Protein AF-A0A850PR80-F1 (afdb_monomer_lite)

pLDDT: mean 84.58, std 14.35, range [38.44, 96.31]

Foldseek 3Di:
DDDDPPDPPDDDDDDDDDDPLVVVLLVLLQCVQPPRGHPSVLLVVCLVCLVVVNLVSRDRCNVDHNVRSVVCSVPRVVNVVVVD

Radius of gyration: 13.77 Å; chains: 1; bounding box: 28×29×42 Å

Structure (mmCIF, N/CA/C/O backbone):
data_AF-A0A850PR80-F1
#
_entry.id   AF-A0A850PR80-F1
#
loop_
_atom_site.group_PDB
_atom_site.id
_atom_site.type_symbol
_atom_site.label_atom_id
_atom_site.label_alt_id
_atom_site.label_comp_id
_atom_site.label_asym_id
_atom_site.label_entity_id
_atom_site.label_seq_id
_atom_site.pdbx_PDB_ins_code
_atom_site.Cartn_x
_atom_site.Cartn_y
_atom_site.Cartn_z
_atom_site.occupancy
_atom_site.B_iso_or_equiv
_atom_site.auth_seq_id
_atom_site.auth_comp_id
_atom_site.auth_asym_id
_atom_site.auth_atom_id
_atom_site.pdbx_PDB_model_num
ATOM 1 N N . MET A 1 1 ? 16.271 14.635 18.748 1.00 38.44 1 MET A N 1
ATOM 2 C CA . MET A 1 1 ? 16.496 13.727 17.602 1.00 38.44 1 MET A CA 1
ATOM 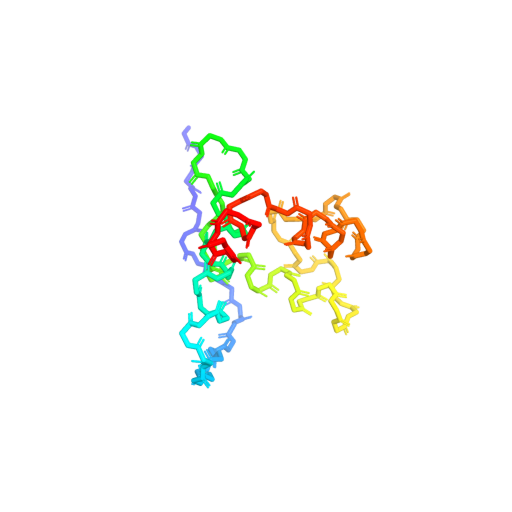3 C C . MET A 1 1 ? 15.688 12.463 17.870 1.00 38.44 1 MET A C 1
ATOM 5 O O . MET A 1 1 ? 16.048 11.721 18.772 1.00 38.44 1 MET A O 1
ATOM 9 N N . ALA A 1 2 ? 14.521 12.293 17.241 1.00 41.66 2 ALA A N 1
ATOM 10 C CA . ALA A 1 2 ? 13.652 11.152 17.533 1.00 41.66 2 ALA A CA 1
ATOM 11 C C . ALA A 1 2 ? 14.237 9.886 16.892 1.00 41.66 2 ALA A C 1
ATOM 13 O O . ALA A 1 2 ? 14.388 9.811 15.673 1.00 41.66 2 ALA A O 1
ATOM 14 N N . ILE A 1 3 ? 14.606 8.914 17.723 1.00 48.16 3 ILE A N 1
ATOM 15 C CA . ILE A 1 3 ? 15.106 7.611 17.289 1.00 48.16 3 ILE A CA 1
ATOM 16 C C . ILE A 1 3 ? 13.921 6.882 16.649 1.00 48.16 3 ILE A C 1
ATOM 18 O O . ILE A 1 3 ? 12.990 6.477 17.343 1.00 48.16 3 ILE A O 1
ATOM 22 N N . ARG A 1 4 ? 13.919 6.745 15.317 1.00 49.84 4 ARG A N 1
ATOM 23 C CA . ARG A 1 4 ? 12.964 5.865 14.633 1.00 49.84 4 ARG A CA 1
ATOM 24 C C . ARG A 1 4 ? 13.246 4.439 15.107 1.00 49.84 4 ARG A C 1
ATOM 26 O O . ARG A 1 4 ? 14.307 3.894 14.820 1.00 49.84 4 ARG A O 1
ATOM 33 N N . SER A 1 5 ? 12.317 3.853 15.860 1.00 46.19 5 SER A N 1
ATOM 34 C CA . SER A 1 5 ? 12.397 2.444 16.241 1.00 46.19 5 SER A CA 1
ATOM 35 C C . SER A 1 5 ? 12.420 1.587 14.975 1.00 46.19 5 SER A C 1
ATOM 37 O O . SER A 1 5 ? 11.481 1.610 14.179 1.00 46.19 5 SER A O 1
ATOM 39 N N . THR A 1 6 ? 13.500 0.829 14.780 1.00 54.06 6 THR A N 1
ATOM 40 C CA . THR A 1 6 ? 13.613 -0.186 13.719 1.00 54.06 6 THR A CA 1
ATOM 41 C C . THR A 1 6 ? 12.804 -1.441 14.042 1.00 54.06 6 THR A C 1
ATOM 43 O O . THR A 1 6 ? 12.702 -2.346 13.212 1.00 54.06 6 THR A O 1
ATOM 46 N N . HIS A 1 7 ? 12.206 -1.512 15.237 1.00 57.59 7 HIS A N 1
ATOM 47 C CA . HIS A 1 7 ? 11.427 -2.658 15.658 1.00 57.59 7 HIS A CA 1
ATOM 48 C C . HIS A 1 7 ? 10.114 -2.705 14.873 1.00 57.59 7 HIS A C 1
ATOM 50 O O . HIS A 1 7 ? 9.224 -1.857 14.999 1.00 57.59 7 HIS A O 1
ATOM 56 N N . LYS A 1 8 ? 9.993 -3.725 14.023 1.00 62.75 8 LYS A N 1
ATOM 57 C CA . LYS A 1 8 ? 8.816 -3.934 13.186 1.00 62.75 8 LYS A CA 1
ATOM 58 C C . LYS A 1 8 ? 7.604 -4.453 13.982 1.00 62.75 8 LYS A C 1
ATOM 60 O O . LYS A 1 8 ? 6.565 -4.627 13.366 1.00 62.75 8 LYS A O 1
ATOM 65 N N . GLY A 1 9 ? 7.675 -4.575 15.309 1.00 72.56 9 GLY A N 1
ATOM 66 C CA . GLY A 1 9 ? 6.584 -5.118 16.127 1.00 72.56 9 GLY A CA 1
ATOM 67 C C . GLY A 1 9 ? 6.3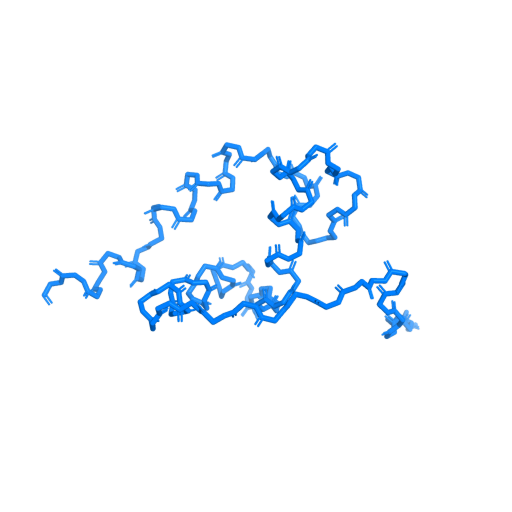41 -6.601 15.837 1.00 72.56 9 GLY A C 1
ATOM 68 O O . GLY A 1 9 ? 7.126 -7.223 15.121 1.00 72.56 9 GLY A O 1
ATOM 69 N N . ASP A 1 10 ? 5.257 -7.148 16.383 1.00 83.56 10 ASP A N 1
ATOM 70 C CA . ASP A 1 10 ? 4.841 -8.530 16.137 1.00 83.56 10 ASP A CA 1
ATOM 71 C C . ASP A 1 10 ? 4.320 -8.677 14.698 1.00 83.56 10 ASP A C 1
ATOM 73 O O . ASP A 1 10 ? 3.238 -8.194 14.358 1.00 83.56 10 ASP A O 1
ATOM 77 N N . ARG A 1 11 ? 5.146 -9.237 13.806 1.00 82.50 11 ARG A N 1
ATOM 78 C CA . ARG A 1 11 ? 4.842 -9.361 12.375 1.00 82.50 11 ARG A CA 1
ATOM 79 C C . ARG A 1 11 ? 5.275 -10.708 11.828 1.00 82.50 11 ARG A C 1
ATOM 81 O O . ARG A 1 11 ? 6.436 -11.092 11.950 1.00 82.50 11 ARG A O 1
ATOM 88 N N . ALA A 1 12 ? 4.362 -11.349 11.109 1.00 88.56 12 ALA A N 1
ATOM 89 C CA . ALA A 1 12 ? 4.669 -12.471 10.237 1.00 88.56 12 ALA A CA 1
ATOM 90 C C . ALA A 1 12 ? 5.027 -11.979 8.826 1.00 88.56 12 ALA A C 1
ATOM 92 O O . ALA A 1 12 ? 4.507 -10.968 8.346 1.00 88.56 12 ALA A O 1
ATOM 93 N N . GLN A 1 13 ? 5.913 -12.705 8.146 1.00 86.88 13 GLN A N 1
ATOM 94 C CA . GLN A 1 13 ? 6.264 -12.423 6.758 1.00 86.88 13 GLN A CA 1
ATOM 95 C C . GLN A 1 13 ? 5.343 -13.191 5.807 1.00 86.88 13 GLN A C 1
ATOM 97 O O . GLN A 1 13 ? 5.231 -14.412 5.885 1.00 86.88 13 GLN A O 1
ATOM 102 N N . LEU A 1 14 ? 4.755 -12.477 4.849 1.00 85.81 14 LEU A N 1
ATOM 103 C CA . LEU A 1 14 ? 4.144 -13.080 3.670 1.00 85.81 14 LEU A CA 1
ATOM 104 C C . LEU A 1 14 ? 5.218 -13.244 2.585 1.00 85.81 14 LEU A C 1
ATOM 106 O O . LEU A 1 14 ? 5.898 -12.282 2.232 1.00 85.81 14 LEU A O 1
ATOM 110 N N . GLY A 1 15 ? 5.373 -14.464 2.060 1.00 88.12 15 GLY A N 1
ATOM 111 C CA . GLY A 1 15 ? 6.275 -14.784 0.943 1.00 88.12 15 GLY A CA 1
ATOM 112 C C . GLY A 1 15 ? 5.598 -15.198 -0.378 1.00 88.12 15 GLY A C 1
ATOM 113 O O . GLY A 1 15 ? 6.124 -16.103 -1.029 1.00 88.12 15 GLY A O 1
ATOM 114 N N . PRO A 1 16 ? 4.438 -14.639 -0.785 1.00 88.44 16 PRO A N 1
ATOM 115 C CA . PRO A 1 16 ? 3.795 -15.022 -2.037 1.00 88.44 16 PRO A CA 1
ATOM 116 C C . PRO A 1 16 ? 4.639 -14.610 -3.247 1.00 88.44 16 PRO A C 1
ATOM 118 O O . PRO A 1 16 ? 5.240 -13.535 -3.281 1.00 88.44 16 PRO A O 1
ATOM 121 N N . ARG A 1 17 ? 4.648 -15.467 -4.271 1.00 94.25 17 ARG A N 1
ATOM 122 C CA . ARG A 1 17 ? 5.199 -15.143 -5.590 1.00 94.25 17 ARG A CA 1
ATOM 123 C C . ARG A 1 17 ? 4.074 -14.588 -6.450 1.00 94.25 17 ARG A C 1
ATOM 125 O O . ARG A 1 17 ? 3.151 -15.320 -6.790 1.00 94.25 17 ARG A O 1
ATOM 132 N N . VAL A 1 18 ? 4.148 -13.302 -6.760 1.00 92.75 18 VAL A N 1
ATOM 133 C CA . VAL A 1 18 ? 3.194 -12.625 -7.643 1.00 92.75 18 VAL A CA 1
ATOM 134 C C . VAL A 1 18 ? 3.767 -12.510 -9.053 1.00 92.75 18 VAL A C 1
ATOM 136 O O . VAL A 1 18 ? 4.984 -12.590 -9.236 1.00 92.75 18 VAL A O 1
ATOM 139 N N . ASP A 1 19 ? 2.894 -12.320 -10.043 1.00 96.31 19 ASP A N 1
ATOM 140 C CA . ASP A 1 19 ? 3.323 -12.017 -11.408 1.00 96.31 19 ASP A CA 1
ATOM 141 C C . ASP A 1 19 ? 4.174 -10.734 -11.441 1.00 96.31 19 ASP A C 1
ATOM 143 O O . ASP A 1 19 ? 3.997 -9.833 -10.612 1.00 96.31 19 ASP A O 1
ATOM 147 N N . ARG A 1 20 ? 5.096 -10.638 -12.407 1.00 93.44 20 ARG A N 1
ATOM 148 C CA . ARG A 1 20 ? 5.956 -9.464 -12.579 1.00 93.44 20 ARG A CA 1
ATOM 149 C C . ARG A 1 20 ? 5.137 -8.180 -12.705 1.00 93.44 20 ARG A C 1
ATOM 151 O O . ARG A 1 20 ? 5.492 -7.198 -12.057 1.00 93.44 20 ARG A O 1
ATOM 158 N N . VAL A 1 21 ? 4.028 -8.210 -13.449 1.00 92.56 21 VAL A N 1
ATOM 159 C CA . VAL A 1 21 ? 3.167 -7.030 -13.632 1.00 92.56 21 VAL A CA 1
ATOM 160 C C . VAL A 1 21 ? 2.575 -6.548 -12.305 1.00 92.56 21 VAL A C 1
ATOM 162 O O . VAL A 1 21 ? 2.451 -5.350 -12.064 1.00 92.56 21 VAL A O 1
ATOM 165 N N . VAL A 1 22 ? 2.260 -7.477 -11.398 1.00 93.00 22 VAL A N 1
ATOM 166 C CA . VAL A 1 22 ? 1.737 -7.153 -10.066 1.00 93.00 22 VAL A CA 1
ATOM 167 C C . VAL A 1 22 ? 2.842 -6.567 -9.194 1.00 93.00 22 VAL A C 1
ATOM 169 O O . VAL A 1 22 ? 2.615 -5.573 -8.511 1.00 93.00 22 VAL A O 1
ATOM 172 N N . TYR A 1 23 ? 4.046 -7.144 -9.233 1.00 93.88 23 TYR A N 1
ATOM 173 C CA . TYR A 1 23 ? 5.193 -6.619 -8.491 1.00 93.88 23 TYR A CA 1
ATOM 174 C C . TYR A 1 23 ? 5.511 -5.170 -8.882 1.00 93.88 23 TYR A C 1
ATOM 176 O O . TYR A 1 23 ? 5.669 -4.312 -8.014 1.00 93.88 23 TYR A O 1
ATOM 184 N N . GLU A 1 24 ? 5.582 -4.895 -10.184 1.00 93.75 24 GLU A N 1
ATOM 185 C CA . GLU A 1 24 ? 5.857 -3.556 -10.712 1.00 93.75 24 GLU A CA 1
ATOM 186 C C . GLU A 1 24 ? 4.750 -2.573 -10.334 1.00 93.75 24 GLU A C 1
ATOM 188 O O . GLU A 1 24 ? 5.044 -1.453 -9.915 1.00 93.75 24 GLU A O 1
ATOM 193 N N . ALA A 1 25 ? 3.490 -3.015 -10.368 1.00 93.6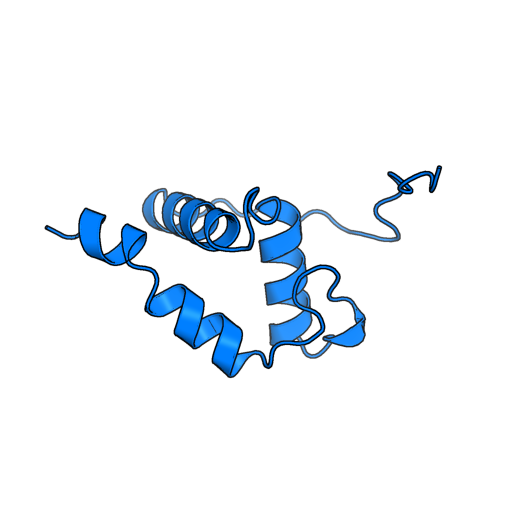9 25 ALA A N 1
ATOM 194 C CA . ALA A 1 25 ? 2.380 -2.178 -9.946 1.00 93.69 25 ALA A CA 1
ATOM 195 C C . ALA A 1 25 ? 2.442 -1.812 -8.457 1.00 93.69 25 ALA A C 1
ATOM 197 O O . ALA A 1 25 ? 2.201 -0.664 -8.089 1.00 93.69 25 ALA A O 1
ATOM 198 N N . VAL A 1 26 ? 2.813 -2.762 -7.594 1.00 94.38 26 VAL A N 1
ATOM 199 C CA . VAL A 1 26 ? 3.040 -2.499 -6.165 1.00 94.38 26 VAL A CA 1
ATOM 200 C C . VAL A 1 26 ? 4.190 -1.509 -5.969 1.00 94.38 26 VAL A C 1
ATOM 202 O O . VAL A 1 26 ? 4.075 -0.614 -5.135 1.00 94.38 26 VAL A O 1
ATOM 205 N N . ALA A 1 27 ? 5.276 -1.630 -6.739 1.00 94.12 27 ALA A N 1
ATOM 206 C CA . ALA A 1 27 ? 6.421 -0.723 -6.655 1.00 94.12 27 ALA A CA 1
ATOM 207 C C . ALA A 1 27 ? 6.054 0.712 -7.064 1.00 94.12 27 ALA A C 1
ATOM 209 O O . ALA A 1 27 ? 6.359 1.661 -6.340 1.00 94.12 27 ALA A O 1
ATOM 210 N N . ALA A 1 28 ? 5.346 0.871 -8.185 1.00 94.81 28 ALA A N 1
ATOM 211 C CA . ALA A 1 28 ? 4.854 2.171 -8.635 1.00 94.81 28 ALA A CA 1
ATOM 212 C C . ALA A 1 28 ? 3.868 2.775 -7.624 1.00 94.81 28 ALA A C 1
ATOM 214 O O . ALA A 1 28 ? 3.959 3.951 -7.270 1.00 94.81 28 ALA A O 1
ATOM 215 N N . ASN A 1 29 ? 2.954 1.958 -7.094 1.00 95.38 29 ASN A N 1
ATOM 216 C CA . ASN A 1 29 ? 1.975 2.415 -6.119 1.00 95.38 29 ASN A CA 1
ATOM 217 C C . ASN A 1 29 ? 2.579 2.788 -4.776 1.00 95.38 29 ASN A C 1
ATOM 219 O O . ASN A 1 29 ? 2.070 3.705 -4.147 1.00 95.38 29 ASN A O 1
ATOM 223 N N . SER A 1 30 ? 3.647 2.136 -4.326 1.00 95.19 30 SER A N 1
ATOM 224 C CA . SER A 1 30 ? 4.326 2.562 -3.106 1.00 95.19 30 SER A CA 1
ATOM 225 C C . SER A 1 30 ? 5.128 3.849 -3.335 1.00 95.19 30 SER A C 1
ATOM 227 O O . SER A 1 30 ? 5.192 4.700 -2.451 1.00 95.19 30 SER A O 1
ATOM 229 N N . GLY A 1 31 ? 5.696 4.025 -4.533 1.00 94.31 31 GLY A N 1
ATOM 230 C CA . GLY A 1 31 ? 6.481 5.203 -4.914 1.00 94.31 31 GLY A CA 1
ATOM 231 C C . GLY A 1 31 ? 5.685 6.509 -5.020 1.00 94.31 31 GLY A C 1
ATOM 232 O O . GLY A 1 31 ? 6.260 7.574 -4.840 1.00 94.31 31 GLY A O 1
ATOM 233 N N . GLN A 1 32 ? 4.368 6.455 -5.244 1.00 91.69 32 GLN A N 1
ATOM 234 C CA . GLN A 1 32 ? 3.540 7.656 -5.456 1.00 91.69 32 GLN A CA 1
ATOM 235 C C . GLN A 1 32 ? 3.245 8.493 -4.187 1.00 91.69 32 GLN A C 1
ATOM 237 O O . GLN A 1 32 ? 2.509 9.483 -4.259 1.00 91.69 32 GLN A O 1
ATOM 242 N N . TYR A 1 33 ? 3.713 8.061 -3.011 1.00 88.19 33 TYR A N 1
ATOM 243 C CA . TYR A 1 33 ? 3.372 8.660 -1.715 1.00 88.19 33 TYR A CA 1
ATOM 244 C C . TYR A 1 33 ? 4.502 9.540 -1.169 1.00 88.19 33 TYR A C 1
ATOM 246 O O . TYR A 1 33 ? 5.512 9.037 -0.686 1.00 88.19 33 TYR A O 1
ATOM 254 N N . GLY A 1 34 ? 4.299 10.861 -1.170 1.00 81.94 34 GLY A N 1
ATOM 255 C CA . GLY A 1 34 ? 5.299 11.830 -0.705 1.00 81.94 34 GLY A CA 1
ATOM 256 C C . GLY A 1 34 ? 6.562 11.863 -1.575 1.00 81.94 34 GLY A C 1
ATOM 257 O O . GLY A 1 34 ? 6.671 11.137 -2.557 1.00 81.94 34 GLY A O 1
ATOM 258 N N . ASP A 1 35 ? 7.539 12.692 -1.199 1.00 83.69 35 ASP A N 1
ATOM 259 C CA . ASP A 1 35 ? 8.753 12.912 -2.010 1.00 83.69 35 ASP A CA 1
ATOM 260 C C . ASP A 1 35 ? 9.678 11.682 -2.096 1.00 83.69 35 ASP A C 1
ATOM 262 O O . ASP A 1 35 ? 10.541 11.608 -2.969 1.00 83.69 35 ASP A O 1
ATOM 266 N N . TYR A 1 36 ? 9.509 10.713 -1.190 1.00 86.62 36 TYR A N 1
ATOM 267 C CA . TYR A 1 36 ? 10.373 9.531 -1.074 1.00 86.62 36 TYR A CA 1
ATOM 268 C C . TYR A 1 36 ? 9.636 8.196 -1.247 1.00 86.62 36 TYR A C 1
ATOM 270 O O . TYR A 1 36 ? 10.273 7.142 -1.182 1.00 86.62 36 TYR A O 1
ATOM 278 N N . GLY A 1 37 ? 8.317 8.211 -1.454 1.00 91.06 37 GLY A N 1
ATOM 279 C CA . GLY A 1 37 ? 7.506 6.998 -1.452 1.00 91.06 37 GLY A CA 1
ATOM 280 C C . GLY A 1 37 ? 7.320 6.387 -0.057 1.00 91.06 37 GLY A C 1
ATOM 281 O O . GLY A 1 37 ? 7.988 6.725 0.924 1.00 91.06 37 GLY A O 1
ATOM 282 N N . ILE A 1 38 ? 6.431 5.400 0.010 1.00 94.12 38 ILE A N 1
ATOM 283 C CA . ILE A 1 38 ? 6.345 4.442 1.113 1.00 94.12 38 ILE A CA 1
ATOM 284 C C . ILE A 1 38 ? 7.182 3.211 0.728 1.00 94.12 38 ILE A C 1
ATOM 286 O O . ILE A 1 38 ? 7.120 2.765 -0.421 1.00 94.12 38 ILE A O 1
ATOM 290 N N . PRO A 1 39 ? 7.945 2.590 1.650 1.00 93.25 39 PRO A N 1
ATOM 291 C CA . PRO A 1 39 ? 8.594 1.314 1.364 1.00 93.25 39 PRO A CA 1
ATOM 292 C C . PRO A 1 39 ? 7.563 0.262 0.936 1.00 93.25 39 PRO A C 1
ATOM 294 O O . PRO A 1 39 ? 6.599 0.035 1.666 1.00 93.25 39 PRO A O 1
ATOM 297 N N . MET A 1 40 ? 7.790 -0.443 -0.180 1.00 93.75 40 MET A N 1
ATOM 298 C CA . MET A 1 40 ? 6.845 -1.439 -0.725 1.00 93.75 40 MET A CA 1
ATOM 299 C C . MET A 1 40 ? 6.275 -2.381 0.342 1.00 93.75 40 MET A C 1
ATOM 301 O O . MET A 1 40 ? 5.068 -2.588 0.415 1.00 93.75 40 MET A O 1
ATOM 305 N N . SER A 1 41 ? 7.128 -2.917 1.222 1.00 91.81 41 SER A N 1
ATOM 306 C CA . SER A 1 41 ? 6.687 -3.830 2.282 1.00 91.81 41 SER A CA 1
ATOM 307 C C . SER A 1 41 ? 5.729 -3.185 3.285 1.00 91.81 41 SER A C 1
ATOM 309 O O . SER A 1 41 ? 4.868 -3.869 3.822 1.00 91.81 41 SER A O 1
ATOM 311 N N . GLN A 1 42 ? 5.902 -1.891 3.574 1.00 92.56 42 GLN A N 1
ATOM 312 C CA . GLN A 1 42 ? 5.018 -1.159 4.482 1.00 92.56 42 GLN A CA 1
ATOM 313 C C . GLN A 1 42 ? 3.712 -0.784 3.778 1.00 92.56 42 GLN A C 1
ATOM 315 O O . GLN A 1 42 ? 2.657 -0.937 4.378 1.00 92.56 42 GLN A O 1
ATOM 320 N N . TRP A 1 43 ? 3.770 -0.397 2.500 1.00 94.31 43 TRP A N 1
ATOM 321 C CA . TRP A 1 43 ? 2.576 -0.133 1.695 1.00 94.31 43 TRP A CA 1
ATOM 322 C C . TRP A 1 43 ? 1.679 -1.376 1.594 1.00 94.31 43 TRP A C 1
ATOM 324 O O . TRP A 1 43 ? 0.484 -1.307 1.867 1.00 94.31 43 TRP A O 1
ATOM 334 N N . VAL A 1 44 ? 2.268 -2.542 1.297 1.00 94.19 44 VAL A N 1
ATOM 335 C CA . VAL A 1 44 ? 1.541 -3.823 1.262 1.00 94.19 44 VAL A CA 1
ATOM 336 C C . VAL A 1 44 ? 0.984 -4.187 2.638 1.00 94.19 44 VAL A C 1
ATOM 338 O O . VAL A 1 44 ? -0.155 -4.635 2.728 1.00 94.19 44 VAL A O 1
ATOM 341 N N . ALA A 1 45 ? 1.760 -3.999 3.709 1.00 93.31 45 ALA A N 1
ATOM 342 C CA . ALA A 1 45 ? 1.296 -4.297 5.063 1.00 93.31 45 ALA A CA 1
ATOM 343 C C . ALA A 1 45 ? 0.095 -3.428 5.465 1.00 93.31 45 ALA A C 1
ATOM 345 O O . ALA A 1 45 ? -0.870 -3.957 6.011 1.00 93.31 45 ALA A O 1
ATOM 346 N N . ASP A 1 46 ? 0.134 -2.131 5.159 1.00 93.56 46 ASP A N 1
ATOM 347 C CA . ASP A 1 46 ? -0.963 -1.209 5.447 1.00 93.56 46 ASP A CA 1
ATOM 348 C C . ASP A 1 46 ? -2.207 -1.546 4.621 1.00 93.56 46 ASP A C 1
ATOM 350 O O . ASP A 1 46 ? -3.298 -1.630 5.175 1.00 93.56 46 ASP A O 1
ATOM 354 N N . LEU A 1 47 ? -2.053 -1.815 3.319 1.00 93.81 47 LEU A N 1
ATOM 355 C CA . LEU A 1 47 ? -3.170 -2.215 2.461 1.00 93.81 47 LEU A CA 1
ATOM 356 C C . LEU A 1 47 ? -3.834 -3.505 2.960 1.00 93.81 47 LEU A C 1
ATOM 358 O O . LEU A 1 47 ? -5.060 -3.589 3.011 1.00 93.81 47 LEU A O 1
ATOM 362 N N . LEU A 1 48 ? -3.036 -4.505 3.343 1.00 93.81 48 LEU A N 1
ATOM 363 C CA . LEU A 1 48 ? -3.555 -5.754 3.895 1.00 93.81 48 LEU A CA 1
ATOM 364 C C . LEU A 1 48 ? -4.296 -5.512 5.203 1.00 93.81 48 LEU A C 1
ATOM 366 O O . LEU A 1 48 ? -5.425 -5.976 5.327 1.00 93.81 48 LEU A O 1
ATOM 370 N N . ALA A 1 49 ? -3.698 -4.764 6.133 1.00 93.50 49 ALA A N 1
ATOM 371 C CA . ALA A 1 49 ? -4.333 -4.402 7.395 1.00 93.50 49 ALA A CA 1
ATOM 372 C C . ALA A 1 49 ? -5.699 -3.744 7.154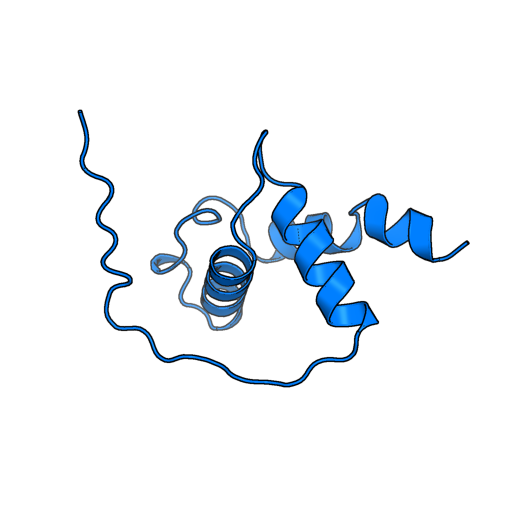 1.00 93.50 49 ALA A C 1
ATOM 374 O O . ALA A 1 49 ? -6.694 -4.152 7.745 1.00 93.50 49 ALA A O 1
ATOM 375 N N . ALA A 1 50 ? -5.774 -2.813 6.203 1.00 92.19 50 ALA A N 1
ATOM 376 C CA . ALA A 1 50 ? -7.012 -2.145 5.835 1.00 92.19 50 ALA A CA 1
ATOM 377 C C . ALA A 1 50 ? -8.065 -3.117 5.262 1.00 92.19 50 ALA A C 1
ATOM 379 O O . ALA A 1 50 ? -9.212 -3.126 5.708 1.00 92.19 50 ALA A O 1
ATOM 380 N N . ILE A 1 51 ? -7.681 -3.963 4.298 1.00 92.56 51 ILE A N 1
ATOM 381 C CA . ILE A 1 51 ? -8.596 -4.895 3.616 1.00 92.56 51 ILE A CA 1
ATOM 382 C C . ILE A 1 51 ? -9.114 -5.987 4.559 1.00 92.56 51 ILE A C 1
ATOM 384 O O . ILE A 1 51 ? -10.263 -6.406 4.422 1.00 92.56 51 ILE A O 1
ATOM 388 N N . VAL A 1 52 ? -8.302 -6.444 5.518 1.00 93.81 52 VAL A N 1
ATOM 389 C CA . VAL A 1 52 ? -8.716 -7.477 6.484 1.00 93.81 52 VAL A CA 1
ATOM 390 C C . VAL A 1 52 ? -9.438 -6.918 7.717 1.00 93.81 52 VAL A C 1
ATOM 392 O O . VAL A 1 52 ? -9.787 -7.689 8.605 1.00 93.81 52 VAL A O 1
ATOM 395 N N . GLY A 1 53 ? -9.694 -5.605 7.772 1.00 90.69 53 GLY A N 1
ATOM 396 C CA . GLY A 1 53 ? -10.478 -4.978 8.842 1.00 90.69 53 GLY A CA 1
ATOM 397 C C . GLY A 1 53 ? -9.682 -4.561 10.083 1.00 90.69 53 GLY A C 1
ATOM 398 O O . GLY A 1 53 ? -10.273 -4.427 11.148 1.00 90.69 53 GLY A O 1
ATOM 399 N N . HIS A 1 54 ? -8.375 -4.326 9.937 1.00 92.38 54 HIS A N 1
ATOM 400 C CA . HIS A 1 54 ? -7.460 -3.852 10.983 1.00 92.38 54 HIS A CA 1
ATOM 401 C C . HIS A 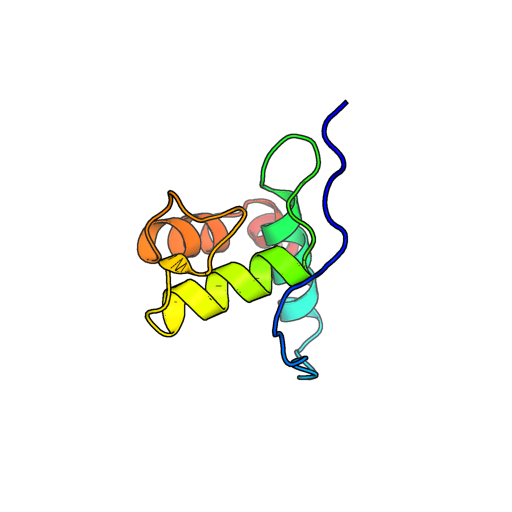1 54 ? -6.798 -2.498 10.644 1.00 92.38 54 HIS A C 1
ATOM 403 O O . HIS A 1 54 ? -5.564 -2.392 10.634 1.00 92.38 54 HIS A O 1
ATOM 409 N N . PRO A 1 55 ? -7.566 -1.439 10.321 1.00 90.38 55 PRO A N 1
ATOM 410 C CA . PRO A 1 55 ? -6.998 -0.147 9.937 1.00 90.38 55 PRO A CA 1
ATOM 411 C C . PRO A 1 55 ? -6.148 0.505 11.041 1.00 90.38 55 PRO A C 1
ATOM 413 O O . PRO A 1 55 ? -5.245 1.284 10.749 1.00 90.38 55 PRO A O 1
ATOM 416 N N . GLU A 1 56 ? -6.368 0.146 12.306 1.00 90.12 56 GLU A N 1
ATOM 417 C CA . GLU A 1 56 ? -5.562 0.572 13.452 1.00 90.12 56 GLU A CA 1
ATOM 418 C C . GLU A 1 56 ? -4.096 0.110 13.391 1.00 90.12 56 GLU A C 1
ATOM 420 O O . GLU A 1 56 ? -3.248 0.661 14.094 1.00 90.12 56 GLU A O 1
ATOM 425 N N . LEU A 1 57 ? -3.781 -0.887 12.556 1.00 90.94 57 LEU A N 1
ATOM 426 C CA . LEU A 1 57 ? -2.422 -1.402 12.361 1.00 90.94 57 LEU A CA 1
ATOM 427 C C . LEU A 1 57 ? -1.674 -0.729 11.199 1.00 90.94 57 LEU A C 1
ATOM 429 O O . LEU A 1 57 ? -0.470 -0.967 11.032 1.00 90.94 57 LEU A O 1
ATOM 433 N N . MET A 1 58 ? -2.358 0.103 10.407 1.00 91.50 58 MET A N 1
ATOM 434 C CA . MET A 1 58 ? -1.747 0.895 9.337 1.00 91.50 58 MET A CA 1
ATOM 435 C C . MET A 1 58 ? -0.775 1.919 9.932 1.00 91.50 58 MET A C 1
ATOM 437 O O . MET A 1 58 ? -1.026 2.488 10.996 1.00 91.50 58 MET A O 1
ATOM 441 N N . ARG A 1 59 ? 0.352 2.170 9.257 1.00 90.56 59 ARG A N 1
ATOM 442 C CA . ARG A 1 59 ? 1.371 3.124 9.732 1.00 90.56 59 ARG A CA 1
ATOM 443 C C . ARG A 1 59 ? 1.461 4.380 8.887 1.00 90.56 59 ARG A C 1
ATOM 445 O O . ARG A 1 59 ? 1.463 5.473 9.436 1.00 90.56 59 ARG A O 1
ATOM 452 N N . GLU A 1 60 ? 1.575 4.206 7.582 1.00 90.81 60 GLU A N 1
ATOM 453 C CA . GLU A 1 60 ? 1.800 5.277 6.614 1.00 90.81 60 GLU A CA 1
ATOM 454 C C . GLU A 1 60 ? 0.487 5.676 5.924 1.00 90.81 60 GLU A C 1
ATOM 456 O O . GLU A 1 60 ? 0.324 6.826 5.533 1.00 90.81 60 GLU A O 1
ATOM 461 N N . LEU A 1 61 ? -0.472 4.746 5.813 1.00 89.75 61 LEU A N 1
ATOM 462 C CA . LEU A 1 61 ? -1.778 4.972 5.178 1.00 89.75 61 LEU A CA 1
ATOM 463 C C . LEU A 1 61 ? -2.927 5.242 6.175 1.00 89.75 61 LEU A C 1
ATOM 465 O O . LEU A 1 61 ? -4.070 5.376 5.752 1.00 89.75 61 LEU A O 1
ATOM 469 N N . ASN A 1 62 ? -2.660 5.317 7.485 1.00 83.94 62 ASN A N 1
ATOM 470 C CA . ASN A 1 62 ? -3.643 5.302 8.592 1.00 83.94 62 ASN A CA 1
ATOM 471 C C . ASN A 1 62 ? -4.747 6.389 8.589 1.00 83.94 62 ASN A C 1
ATOM 473 O O . ASN A 1 62 ? -5.656 6.325 9.415 1.00 83.94 62 ASN A O 1
ATOM 477 N N . GLY A 1 63 ? -4.686 7.375 7.694 1.00 79.50 63 GLY A N 1
ATOM 478 C CA . GLY A 1 63 ? -5.712 8.409 7.516 1.00 79.50 63 GLY A CA 1
ATOM 479 C C . GLY A 1 63 ? -6.601 8.234 6.281 1.00 79.50 63 GLY A C 1
ATOM 480 O O . GLY A 1 63 ? -7.540 9.008 6.106 1.00 79.50 63 GLY A O 1
ATOM 481 N N . GLU A 1 64 ? -6.322 7.254 5.420 1.00 84.62 64 GLU A N 1
ATOM 482 C CA . GLU A 1 64 ? -7.051 7.040 4.167 1.00 84.62 64 GLU A CA 1
ATOM 483 C C . GLU A 1 64 ? -8.039 5.873 4.285 1.00 84.62 64 GLU A C 1
ATOM 485 O O . GLU A 1 64 ? -7.725 4.800 4.804 1.00 84.62 64 GLU A O 1
ATOM 490 N N . ALA A 1 65 ? -9.251 6.058 3.757 1.00 87.12 65 ALA A N 1
ATOM 491 C CA . ALA A 1 65 ? -10.210 4.963 3.654 1.00 87.12 65 ALA A CA 1
ATOM 492 C C . ALA A 1 65 ? -9.745 3.943 2.601 1.00 87.12 65 ALA A C 1
ATOM 494 O O . ALA A 1 65 ? -9.242 4.328 1.547 1.00 87.12 65 ALA A O 1
ATOM 495 N N . VAL A 1 66 ? -10.010 2.648 2.818 1.00 87.56 66 VAL A N 1
ATOM 496 C CA . VAL A 1 66 ? -9.625 1.562 1.884 1.00 87.56 66 VAL A CA 1
ATOM 497 C C . VAL A 1 66 ? -10.041 1.859 0.445 1.00 87.56 66 VAL A C 1
ATOM 499 O O . VAL A 1 66 ? -9.250 1.695 -0.479 1.00 87.56 66 VAL A O 1
ATOM 502 N N . ALA A 1 67 ? -11.268 2.348 0.254 1.00 88.50 67 ALA A N 1
ATOM 503 C CA . ALA A 1 67 ? -11.774 2.715 -1.063 1.00 88.50 67 ALA A CA 1
ATOM 504 C C . ALA A 1 67 ? -10.916 3.797 -1.742 1.00 88.50 67 ALA A C 1
ATOM 506 O O . ALA A 1 67 ? -10.662 3.707 -2.935 1.00 88.50 67 ALA A O 1
ATOM 507 N N . GLN A 1 68 ? -10.425 4.784 -0.988 1.00 91.19 68 GLN A N 1
ATOM 508 C CA . GLN A 1 68 ? -9.576 5.857 -1.516 1.00 91.19 68 GLN A CA 1
ATOM 509 C C . GLN A 1 68 ? -8.192 5.330 -1.905 1.00 91.19 68 GLN A C 1
ATOM 511 O O . GLN A 1 68 ? -7.704 5.655 -2.987 1.00 91.19 68 GLN A O 1
ATOM 516 N N . ILE A 1 69 ? -7.609 4.461 -1.071 1.00 90.75 69 ILE A N 1
ATOM 517 C CA . ILE A 1 69 ? -6.325 3.803 -1.352 1.00 90.75 69 ILE A CA 1
ATOM 518 C C . ILE A 1 69 ? -6.426 2.998 -2.654 1.00 90.75 69 ILE A C 1
ATOM 520 O O . ILE A 1 69 ? -5.562 3.110 -3.523 1.00 90.75 69 ILE A O 1
ATOM 524 N N . LEU A 1 70 ? -7.499 2.214 -2.814 1.00 90.25 70 LEU A N 1
ATOM 525 C CA . LEU A 1 70 ? -7.731 1.409 -4.014 1.00 90.25 70 LEU A CA 1
ATOM 526 C C . LEU A 1 70 ? -7.952 2.275 -5.256 1.00 90.25 70 LEU A C 1
ATOM 528 O O . LEU A 1 70 ? -7.331 2.009 -6.280 1.00 90.25 70 LEU A O 1
ATOM 532 N N . THR A 1 71 ? -8.774 3.323 -5.169 1.00 92.12 71 THR A N 1
ATOM 533 C CA . THR A 1 71 ? -8.980 4.262 -6.282 1.00 92.12 71 THR A CA 1
ATOM 534 C C . THR A 1 71 ? -7.657 4.884 -6.722 1.00 92.12 71 THR A C 1
ATOM 536 O O . THR A 1 71 ? -7.287 4.772 -7.886 1.00 92.12 71 THR A O 1
ATOM 539 N N . ARG A 1 72 ? -6.875 5.436 -5.786 1.00 91.25 72 ARG A N 1
ATOM 540 C CA . ARG A 1 72 ? -5.565 6.030 -6.090 1.00 91.25 72 ARG A CA 1
ATOM 541 C C . ARG A 1 72 ? -4.596 5.024 -6.714 1.00 91.25 72 ARG A C 1
ATOM 543 O O . ARG A 1 72 ? -3.879 5.361 -7.649 1.00 91.25 72 ARG A O 1
ATOM 550 N N . ALA A 1 73 ? -4.576 3.792 -6.210 1.00 91.56 73 ALA A N 1
ATOM 551 C CA . ALA A 1 73 ? -3.731 2.732 -6.744 1.00 91.56 73 ALA A CA 1
ATOM 552 C C . ALA A 1 73 ? -4.110 2.330 -8.179 1.00 91.56 73 ALA A C 1
ATOM 554 O O . ALA A 1 73 ? -3.233 1.954 -8.953 1.00 91.56 73 ALA A O 1
ATOM 555 N N . LEU A 1 74 ? -5.395 2.389 -8.533 1.00 89.56 74 LEU A N 1
ATOM 556 C CA . LEU A 1 74 ? -5.885 2.090 -9.881 1.00 89.56 74 LEU A CA 1
ATOM 557 C C . LEU A 1 74 ? -5.678 3.260 -10.851 1.00 89.56 74 LEU A C 1
ATOM 559 O O . LEU A 1 74 ? -5.398 3.025 -12.026 1.00 89.56 74 LEU A O 1
ATOM 563 N N . ASP A 1 75 ? -5.751 4.490 -10.347 1.00 92.12 75 ASP A N 1
ATOM 564 C CA . ASP A 1 75 ? -5.567 5.726 -11.114 1.00 92.12 75 ASP A CA 1
ATOM 565 C C . ASP A 1 75 ? -4.091 6.130 -11.273 1.00 92.12 75 ASP A C 1
ATOM 567 O O . ASP A 1 75 ? -3.787 7.168 -11.866 1.00 92.12 75 ASP A O 1
ATOM 571 N N . ASN A 1 76 ? -3.152 5.333 -10.753 1.00 90.62 76 ASN A N 1
ATOM 572 C CA . ASN A 1 76 ? -1.735 5.666 -10.801 1.00 90.62 76 ASN A CA 1
ATOM 573 C C . ASN A 1 76 ? -1.247 5.775 -12.265 1.00 90.62 76 ASN A C 1
ATOM 575 O O . ASN A 1 76 ? -1.253 4.780 -13.002 1.00 90.62 76 ASN A O 1
ATOM 579 N N . PRO A 1 77 ? -0.777 6.962 -12.700 1.00 84.00 77 PRO A N 1
ATOM 580 C CA . PRO A 1 77 ? -0.420 7.216 -14.092 1.00 84.00 77 PRO A CA 1
ATOM 581 C C . PRO A 1 77 ? 0.744 6.355 -14.584 1.00 84.00 77 PRO A C 1
ATOM 583 O O . PRO A 1 77 ? 0.822 6.067 -15.779 1.00 84.00 77 PRO A O 1
ATOM 586 N N . ASP A 1 78 ? 1.625 5.897 -13.695 1.00 84.19 78 ASP A N 1
ATOM 587 C CA . ASP A 1 78 ? 2.745 5.035 -14.077 1.00 84.19 78 ASP A CA 1
ATOM 588 C C . ASP A 1 78 ? 2.278 3.623 -14.459 1.00 84.19 78 ASP A C 1
ATOM 590 O O . ASP A 1 78 ? 2.896 2.975 -15.303 1.00 84.19 78 ASP A O 1
ATOM 594 N N . LEU A 1 79 ? 1.123 3.182 -13.947 1.00 80.38 79 LEU A N 1
ATOM 595 C CA . LEU A 1 79 ? 0.470 1.946 -14.396 1.00 80.38 79 LEU A CA 1
ATOM 596 C C . LEU A 1 79 ? -0.219 2.115 -15.751 1.00 80.38 79 LEU A C 1
ATOM 598 O O . LEU A 1 79 ? -0.357 1.153 -16.505 1.00 80.38 79 LEU A O 1
ATOM 602 N N . LEU A 1 80 ? -0.668 3.333 -16.057 1.00 72.38 80 LEU A N 1
ATOM 603 C CA . LEU A 1 80 ? -1.335 3.657 -17.315 1.00 72.38 80 LEU A CA 1
ATOM 604 C C . LEU A 1 80 ? -0.327 3.820 -18.462 1.00 72.38 80 LEU A C 1
ATOM 606 O O . LEU A 1 80 ? -0.632 3.454 -19.594 1.00 72.38 80 LEU A O 1
ATOM 610 N N . ARG A 1 81 ? 0.890 4.298 -18.171 1.00 65.12 81 ARG A N 1
ATOM 611 C CA . ARG A 1 81 ? 1.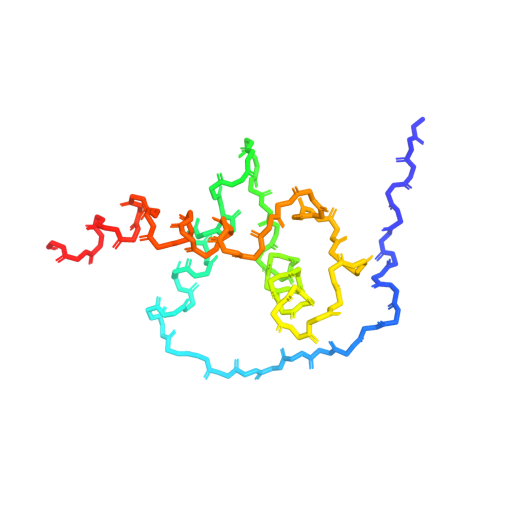976 4.474 -19.155 1.00 65.12 81 ARG A CA 1
ATOM 612 C C . ARG A 1 81 ? 2.570 3.160 -19.668 1.00 65.12 81 ARG A C 1
ATOM 614 O O . ARG A 1 81 ? 2.999 3.114 -20.812 1.00 65.12 81 ARG A O 1
ATOM 621 N N . GLY A 1 82 ? 2.580 2.101 -18.857 1.00 58.22 82 GLY A N 1
ATOM 622 C CA . GLY A 1 82 ? 3.111 0.782 -19.238 1.00 58.22 82 GLY A CA 1
ATOM 623 C C . GLY A 1 82 ? 2.163 -0.093 -20.072 1.00 58.22 82 GLY A C 1
ATOM 624 O O . GLY A 1 82 ? 2.509 -1.229 -20.380 1.00 58.22 82 GLY A O 1
ATOM 625 N N . ARG A 1 83 ? 0.959 0.397 -20.402 1.00 55.31 83 ARG A N 1
ATOM 626 C CA . ARG A 1 83 ? -0.065 -0.330 -21.180 1.00 55.31 83 ARG A CA 1
ATOM 627 C C . ARG A 1 83 ? -0.154 0.098 -22.655 1.00 55.31 83 ARG A C 1
ATOM 629 O O . ARG A 1 83 ? -1.062 -0.366 -23.343 1.00 55.31 83 ARG A O 1
ATOM 636 N N . GLY A 1 84 ? 0.726 0.997 -23.103 1.00 46.84 84 GLY A N 1
ATOM 637 C CA . GLY A 1 84 ? 0.794 1.517 -24.476 1.00 46.84 84 GLY A CA 1
ATOM 638 C C . GLY A 1 84 ? 1.855 0.840 -25.327 1.00 46.84 84 GLY A C 1
ATOM 639 O O . GLY A 1 84 ? 2.895 0.445 -24.757 1.00 46.84 84 GLY A O 1
#

Sequence (84 aa):
MAIRSTHKGDRAQLGPRVDRVVYEAVAANSGQYGDYGIPMSQWVADLLAAIVGHPELMRELNGEAVAQILTRALDNPDLLRGRG

Organism: NCBI:txid659824

Secondary structure (DSSP, 8-state):
---------S-PPP-----HHHHHHHHHHHHTSTTT---HHHHHHHHHHHHTT-GGG-SSSTTS-HHHHHHHHHS-HHHHHTT-